Protein AF-K2F5C7-F1 (afdb_monomer)

Radius of gyration: 16.78 Å; Cα contacts (8 Å, |Δi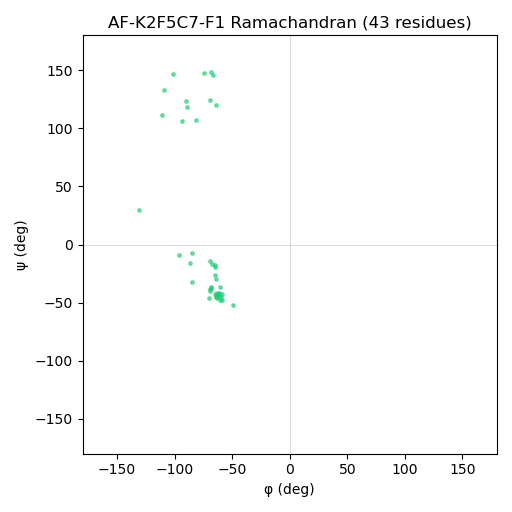|>4): 1; chains: 1; bounding box: 38×19×42 Å

Sequence (45 aa):
PCVGIRATPIAEAMLALVLIDHALRHRAQCGDVVCATPRIPGKIE

Structure (mmCIF, N/CA/C/O backbone):
data_AF-K2F5C7-F1
#
_entry.id   AF-K2F5C7-F1
#
loop_
_atom_site.group_PDB
_atom_site.id
_atom_site.type_symbol
_atom_site.label_atom_id
_atom_site.label_alt_id
_atom_site.label_comp_id
_atom_site.label_asym_id
_atom_site.label_entity_id
_atom_site.label_seq_id
_atom_site.pdbx_PDB_ins_code
_atom_site.Cartn_x
_atom_site.Cartn_y
_atom_site.Cartn_z
_atom_site.occupancy
_ato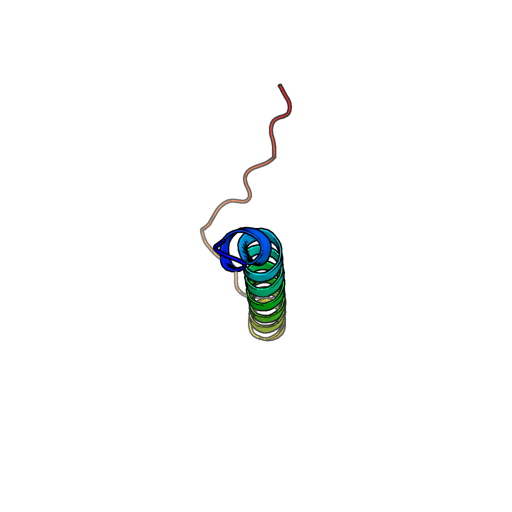m_site.B_iso_or_equiv
_atom_site.auth_seq_id
_atom_site.auth_comp_id
_atom_site.auth_asym_id
_atom_site.auth_atom_id
_atom_site.pdbx_PDB_model_num
ATOM 1 N N . PRO A 1 1 ? 14.143 6.786 -26.125 1.00 79.94 1 PRO A N 1
ATOM 2 C CA . PRO A 1 1 ? 14.064 5.345 -25.759 1.00 79.94 1 PRO A CA 1
ATOM 3 C C . PRO A 1 1 ? 14.008 5.125 -24.227 1.00 79.94 1 PRO A C 1
ATOM 5 O O . PRO A 1 1 ? 14.760 4.321 -23.685 1.00 79.94 1 PRO A O 1
ATOM 8 N N . CYS A 1 2 ? 13.108 5.818 -23.511 1.00 89.25 2 CYS A N 1
ATOM 9 C CA . CYS A 1 2 ? 12.942 5.645 -22.063 1.00 89.25 2 CYS A CA 1
ATOM 10 C C . CYS A 1 2 ? 11.846 4.611 -21.772 1.00 89.25 2 CYS A C 1
ATOM 12 O O . CYS A 1 2 ? 10.657 4.870 -21.918 1.00 89.25 2 CYS A O 1
ATOM 14 N N . VAL A 1 3 ? 12.239 3.417 -21.335 1.00 92.94 3 VAL A N 1
ATOM 15 C CA . VAL A 1 3 ? 11.278 2.362 -20.970 1.00 92.94 3 VAL A CA 1
ATOM 16 C C . VAL A 1 3 ? 10.453 2.708 -19.723 1.00 92.94 3 VAL A C 1
ATOM 18 O O . VAL A 1 3 ? 9.396 2.115 -19.520 1.00 92.94 3 VAL A O 1
ATOM 21 N N . GLY A 1 4 ? 10.903 3.692 -18.932 1.00 95.44 4 GLY A N 1
ATOM 22 C CA . GLY A 1 4 ? 10.290 4.110 -17.670 1.00 95.44 4 GLY A CA 1
ATOM 23 C C . GLY A 1 4 ? 8.891 4.716 -17.795 1.00 95.44 4 GLY A C 1
ATOM 24 O O . GLY A 1 4 ? 8.099 4.557 -16.876 1.00 95.44 4 GLY A O 1
ATOM 25 N N . ILE A 1 5 ? 8.523 5.316 -18.935 1.00 95.06 5 ILE A N 1
ATOM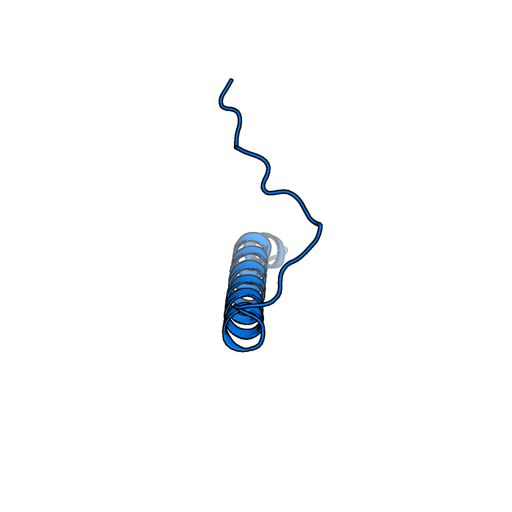 26 C CA . ILE A 1 5 ? 7.164 5.869 -19.121 1.00 95.06 5 IL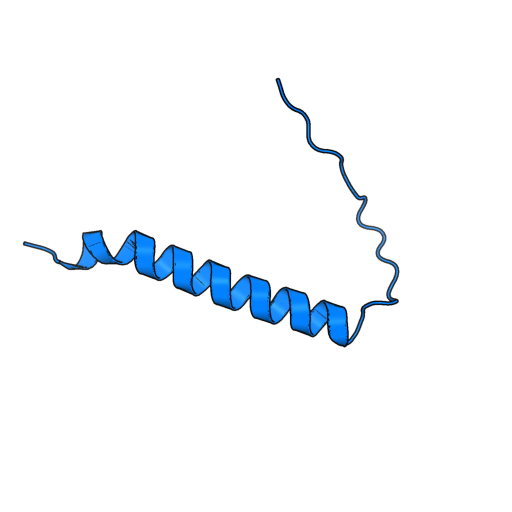E A CA 1
ATOM 27 C C . ILE A 1 5 ? 6.076 4.792 -19.114 1.00 95.06 5 ILE A C 1
ATOM 29 O O . ILE A 1 5 ? 4.906 5.099 -18.951 1.00 95.06 5 ILE A O 1
ATOM 33 N N . ARG A 1 6 ? 6.451 3.523 -19.310 1.00 95.69 6 ARG A N 1
ATOM 34 C CA . ARG A 1 6 ? 5.518 2.394 -19.239 1.00 95.69 6 ARG A CA 1
ATOM 35 C C . ARG A 1 6 ? 5.329 1.890 -17.807 1.00 95.69 6 ARG A C 1
ATOM 37 O O . ARG A 1 6 ? 4.493 1.024 -17.586 1.00 95.69 6 ARG A O 1
ATOM 44 N N . ALA A 1 7 ? 6.108 2.395 -16.847 1.00 97.56 7 ALA A N 1
ATOM 45 C CA . ALA A 1 7 ? 6.051 1.971 -15.453 1.00 97.56 7 ALA A CA 1
ATOM 46 C C . ALA A 1 7 ? 4.995 2.725 -14.629 1.00 97.56 7 ALA A C 1
ATOM 48 O O . ALA A 1 7 ? 4.624 2.242 -13.566 1.00 97.56 7 ALA A O 1
ATOM 49 N N . THR A 1 8 ? 4.477 3.864 -15.102 1.00 97.25 8 THR A N 1
ATOM 50 C CA . THR A 1 8 ? 3.405 4.629 -14.436 1.00 97.25 8 THR A CA 1
ATOM 51 C C . THR A 1 8 ? 2.201 3.779 -14.023 1.00 97.25 8 THR A C 1
ATOM 53 O O . THR A 1 8 ? 1.896 3.783 -12.833 1.00 97.25 8 THR A O 1
ATOM 56 N N . PRO A 1 9 ? 1.571 2.971 -14.902 1.00 97.56 9 PRO A N 1
ATOM 57 C CA . PRO A 1 9 ? 0.435 2.145 -14.486 1.00 97.56 9 PRO A CA 1
ATOM 58 C C . PRO A 1 9 ? 0.816 1.091 -13.435 1.00 97.56 9 PRO A C 1
ATOM 60 O O . PRO A 1 9 ? 0.002 0.732 -12.589 1.00 97.56 9 PRO A O 1
ATOM 63 N N . ILE A 1 10 ? 2.065 0.609 -13.448 1.00 98.06 10 ILE A N 1
ATOM 64 C CA . ILE A 1 10 ? 2.562 -0.330 -12.434 1.00 98.06 10 ILE A CA 1
ATOM 65 C C . ILE A 1 10 ? 2.708 0.391 -11.092 1.00 98.06 10 ILE A C 1
ATOM 67 O O . ILE A 1 10 ? 2.261 -0.124 -10.072 1.00 98.06 10 ILE A O 1
ATOM 71 N N . ALA A 1 11 ? 3.295 1.588 -11.087 1.00 98.38 11 ALA A N 1
ATOM 72 C CA . ALA A 1 11 ? 3.469 2.386 -9.878 1.00 98.38 11 ALA A CA 1
ATOM 73 C C . ALA A 1 11 ? 2.120 2.787 -9.256 1.00 98.38 11 ALA A C 1
ATOM 75 O O . ALA A 1 11 ? 1.956 2.676 -8.042 1.00 98.38 11 ALA A O 1
ATOM 76 N N . GLU A 1 12 ? 1.142 3.180 -10.076 1.00 98.75 12 GLU A N 1
ATOM 77 C CA . GLU A 1 12 ? -0.227 3.475 -9.635 1.00 98.75 12 GLU A CA 1
ATOM 78 C C . GLU A 1 12 ? -0.889 2.250 -8.994 1.00 98.75 12 GLU A C 1
ATOM 80 O O . GLU A 1 12 ? -1.428 2.344 -7.889 1.00 98.75 12 GLU A O 1
ATOM 85 N N . ALA A 1 13 ? -0.794 1.083 -9.639 1.00 98.56 13 ALA A N 1
ATOM 86 C CA . ALA A 1 13 ? -1.348 -0.157 -9.105 1.00 98.56 13 ALA A CA 1
ATOM 87 C C . ALA A 1 13 ? -0.669 -0.572 -7.792 1.00 98.56 13 ALA A C 1
ATOM 89 O O . ALA A 1 13 ? -1.347 -0.912 -6.824 1.00 98.56 13 ALA A O 1
ATOM 90 N N . MET A 1 14 ? 0.663 -0.504 -7.723 1.00 98.75 14 MET A N 1
ATOM 91 C CA . MET A 1 14 ? 1.409 -0.814 -6.501 1.00 98.75 14 MET A CA 1
ATOM 92 C C . MET A 1 14 ? 1.030 0.129 -5.355 1.00 98.75 14 MET A C 1
ATOM 94 O O . MET A 1 14 ? 0.821 -0.334 -4.234 1.00 98.75 14 MET A O 1
ATOM 98 N N . LEU A 1 15 ? 0.883 1.428 -5.629 1.00 98.62 15 LEU A N 1
ATOM 99 C CA . LEU A 1 15 ? 0.440 2.399 -4.631 1.00 98.62 15 LEU A CA 1
ATOM 100 C C . LEU A 1 15 ? -0.983 2.094 -4.150 1.00 98.62 15 LEU A C 1
ATOM 102 O O . LEU A 1 15 ? -1.224 2.072 -2.944 1.00 98.62 15 LEU A O 1
ATOM 106 N N . ALA A 1 16 ? -1.910 1.806 -5.067 1.00 98.62 16 ALA A N 1
ATOM 107 C CA . ALA A 1 16 ? -3.281 1.443 -4.718 1.00 98.62 16 ALA A CA 1
ATOM 108 C C . ALA A 1 16 ? -3.332 0.188 -3.830 1.00 98.62 16 ALA A C 1
ATOM 110 O O . ALA A 1 16 ? -4.050 0.180 -2.828 1.00 98.62 16 ALA A O 1
ATOM 111 N N . LEU A 1 17 ? -2.530 -0.837 -4.146 1.00 98.69 17 LEU A N 1
ATOM 112 C CA . LEU A 1 17 ? -2.423 -2.067 -3.353 1.00 98.69 17 LEU A CA 1
ATOM 113 C C . LEU A 1 17 ? -1.880 -1.807 -1.940 1.00 98.69 17 LEU A C 1
ATOM 115 O O . LEU A 1 17 ? -2.430 -2.316 -0.963 1.00 98.69 17 LEU A O 1
ATOM 119 N N . VAL A 1 18 ? -0.839 -0.984 -1.807 1.00 98.56 18 VAL A N 1
ATOM 120 C CA . VAL A 1 18 ? -0.286 -0.616 -0.492 1.00 98.56 18 VAL A CA 1
ATOM 121 C C . VAL A 1 18 ? -1.299 0.180 0.331 1.00 98.56 18 VAL A C 1
ATOM 123 O O . VAL A 1 18 ? -1.454 -0.080 1.527 1.00 98.56 18 VAL A O 1
ATOM 126 N N . LEU A 1 19 ? -2.006 1.127 -0.295 1.00 98.75 19 LEU A N 1
ATOM 127 C CA . LEU A 1 19 ? -3.018 1.939 0.378 1.00 98.75 19 LEU A CA 1
ATOM 128 C C . LEU A 1 19 ? -4.193 1.089 0.870 1.00 98.75 19 LEU A C 1
ATOM 130 O O . LEU A 1 19 ? -4.616 1.260 2.013 1.00 98.75 19 LEU A O 1
ATOM 134 N N . ILE A 1 20 ? -4.702 0.156 0.056 1.00 98.62 20 ILE A N 1
ATOM 135 C CA . ILE A 1 20 ? -5.830 -0.688 0.472 1.00 98.62 20 ILE A CA 1
ATOM 136 C C .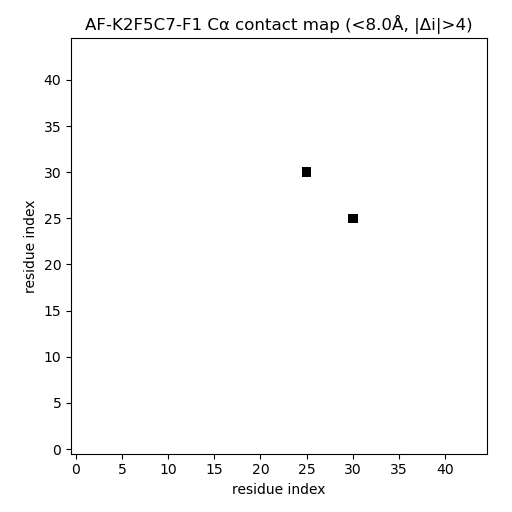 ILE A 1 20 ? -5.432 -1.679 1.573 1.00 98.62 20 ILE A C 1
ATOM 138 O O . ILE A 1 20 ? -6.195 -1.862 2.520 1.00 98.62 20 ILE A O 1
ATOM 142 N N . ASP A 1 21 ? -4.227 -2.252 1.516 1.00 98.62 21 ASP A N 1
ATOM 143 C CA . ASP A 1 21 ? -3.694 -3.113 2.580 1.00 98.62 21 ASP A CA 1
ATOM 144 C C . ASP A 1 21 ? -3.616 -2.355 3.917 1.00 98.62 21 ASP A C 1
ATOM 146 O O . ASP A 1 21 ? -4.139 -2.818 4.934 1.00 98.62 21 ASP A O 1
ATOM 150 N N . HIS A 1 22 ? -3.072 -1.133 3.916 1.00 98.56 22 HIS A N 1
ATOM 151 C CA . HIS A 1 22 ? -2.998 -0.319 5.133 1.00 98.56 22 HIS A CA 1
ATOM 152 C C . HIS A 1 22 ? -4.370 0.155 5.619 1.00 98.56 22 HIS A C 1
ATOM 154 O O . HIS A 1 22 ? -4.618 0.150 6.826 1.00 98.56 22 HIS A O 1
ATOM 160 N N . ALA A 1 23 ? -5.287 0.504 4.715 1.00 97.75 23 ALA A N 1
ATOM 161 C CA . ALA A 1 23 ? -6.654 0.861 5.085 1.00 97.75 23 ALA A CA 1
ATOM 162 C C . ALA A 1 23 ? -7.377 -0.308 5.778 1.00 97.75 23 ALA A C 1
ATOM 164 O O . ALA A 1 23 ? -8.056 -0.109 6.790 1.00 97.75 23 ALA A O 1
ATOM 165 N N . LEU A 1 24 ? -7.199 -1.536 5.278 1.00 98.31 24 LEU A N 1
ATOM 166 C CA . LEU A 1 24 ? -7.768 -2.738 5.887 1.00 98.31 24 LEU A CA 1
ATOM 167 C C . LEU A 1 24 ? -7.113 -3.071 7.233 1.00 98.31 24 LEU A C 1
ATOM 169 O O . LEU A 1 24 ? -7.832 -3.406 8.174 1.00 98.31 24 LEU A O 1
ATOM 173 N N . ARG A 1 25 ? -5.789 -2.920 7.369 1.00 98.50 25 ARG A N 1
ATOM 174 C CA . ARG A 1 25 ? -5.094 -3.088 8.661 1.00 98.50 25 ARG A CA 1
ATOM 175 C C . ARG A 1 25 ? -5.570 -2.086 9.706 1.00 98.50 25 ARG A C 1
ATOM 177 O O . ARG A 1 25 ? -5.864 -2.483 10.830 1.00 98.50 25 ARG A O 1
ATOM 184 N N . HIS A 1 26 ? -5.713 -0.818 9.325 1.00 97.12 26 HIS A N 1
ATOM 185 C CA . HIS A 1 26 ? -6.265 0.209 10.206 1.00 97.12 26 HIS A CA 1
ATOM 186 C C . HIS A 1 26 ? -7.694 -0.146 10.633 1.00 97.12 26 HIS A C 1
ATOM 188 O O . HIS A 1 26 ? -8.020 -0.103 11.816 1.00 97.12 26 HIS A O 1
ATOM 194 N N . ARG A 1 27 ? -8.542 -0.581 9.690 1.00 96.19 27 ARG A N 1
ATOM 195 C CA . ARG A 1 27 ? -9.901 -1.042 10.006 1.00 96.19 27 ARG A CA 1
ATOM 196 C C . ARG A 1 27 ? -9.908 -2.250 10.947 1.00 96.19 27 ARG A C 1
ATOM 198 O O . ARG A 1 27 ? -10.802 -2.344 11.777 1.00 96.19 27 ARG A O 1
ATOM 205 N N . ALA A 1 28 ? -8.956 -3.171 10.819 1.00 97.69 28 ALA A N 1
ATOM 206 C CA . ALA A 1 28 ? -8.870 -4.340 11.692 1.00 97.69 28 ALA A CA 1
ATOM 207 C C . ALA A 1 28 ? -8.495 -3.964 13.135 1.00 97.69 28 ALA A C 1
ATOM 209 O O . ALA A 1 28 ? -9.002 -4.575 14.069 1.00 97.69 28 ALA A O 1
ATOM 210 N N . GLN A 1 29 ? -7.632 -2.962 13.317 1.00 98.06 29 GLN A N 1
ATOM 211 C CA . GLN A 1 29 ? -7.178 -2.518 14.640 1.00 98.06 29 GLN A CA 1
ATOM 212 C C . GLN A 1 29 ? -8.127 -1.513 15.307 1.00 98.06 29 GLN A C 1
ATOM 214 O O . GLN A 1 29 ? -8.225 -1.495 16.528 1.00 98.06 29 GLN A O 1
ATOM 219 N N . CYS A 1 30 ? -8.807 -0.676 14.521 1.00 96.56 30 CYS A N 1
ATOM 220 C CA . CYS A 1 30 ? -9.576 0.476 15.005 1.00 96.56 30 CYS A CA 1
ATOM 221 C C . CYS A 1 30 ? -10.999 0.517 14.421 1.00 96.56 30 CYS A C 1
ATOM 223 O O . CYS A 1 30 ? -11.547 1.589 14.171 1.00 96.56 30 CYS A O 1
ATOM 225 N N . GLY A 1 31 ? -11.585 -0.643 14.116 1.00 93.44 31 GLY A N 1
ATOM 226 C CA . GLY A 1 31 ? -12.858 -0.735 13.391 1.00 93.44 31 GLY A CA 1
ATOM 227 C C . GLY A 1 31 ? -14.073 -0.166 14.131 1.00 93.44 31 GLY A C 1
ATOM 228 O O . GLY A 1 31 ? -15.082 0.129 13.491 1.00 93.44 31 GLY A O 1
ATOM 229 N N . ASP A 1 32 ? -13.972 -0.011 15.446 1.00 95.19 32 ASP A N 1
ATOM 230 C CA . ASP A 1 32 ? -14.980 0.529 16.361 1.00 95.19 32 ASP A CA 1
ATOM 231 C C . ASP A 1 32 ? -14.791 2.025 16.6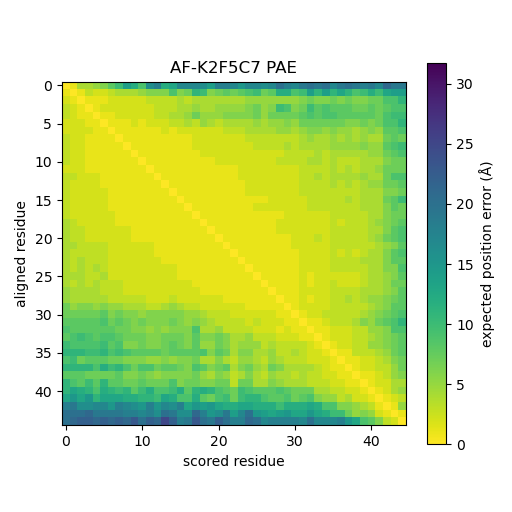74 1.00 95.19 32 ASP A C 1
ATOM 233 O O . ASP A 1 32 ? -15.675 2.650 17.264 1.00 95.19 32 ASP A O 1
ATOM 237 N N . VAL A 1 33 ? -13.673 2.626 16.253 1.00 95.31 33 VAL A N 1
ATOM 238 C CA . VAL A 1 33 ? -13.373 4.038 16.511 1.00 95.31 33 VAL A CA 1
ATOM 239 C C . VAL A 1 33 ? -14.315 4.942 15.712 1.00 95.31 33 VAL A C 1
ATOM 241 O O . VAL A 1 33 ? -14.398 4.878 14.484 1.00 95.31 33 VAL A O 1
ATOM 244 N N . VAL A 1 34 ? -15.006 5.836 16.423 1.00 93.88 34 VAL A N 1
ATOM 245 C CA . VAL A 1 34 ? -15.892 6.847 15.830 1.00 93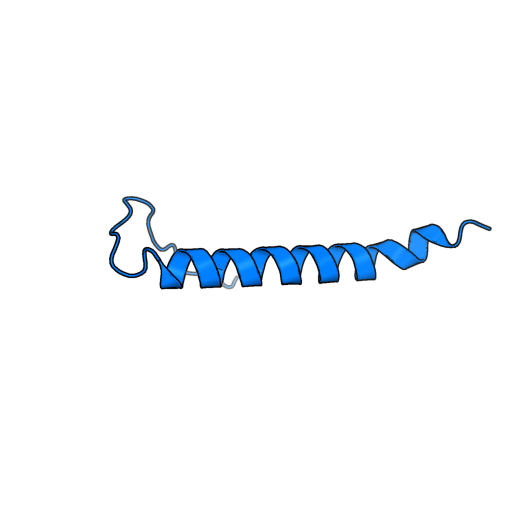.88 34 VAL A CA 1
ATOM 246 C C . VAL A 1 34 ? -15.096 8.115 15.522 1.00 93.88 34 VAL A C 1
ATOM 248 O O . VAL A 1 34 ? -14.571 8.769 16.421 1.00 93.88 34 VAL A O 1
ATOM 251 N N . CYS A 1 35 ? -15.039 8.487 14.243 1.00 92.38 35 CYS A N 1
ATOM 252 C CA . CYS A 1 35 ? -14.352 9.691 13.771 1.00 92.38 35 CYS A CA 1
ATOM 253 C C . CYS A 1 35 ? -15.348 10.827 13.490 1.00 92.38 35 CYS A C 1
ATOM 255 O O . CYS A 1 35 ? -16.442 10.581 12.987 1.00 92.38 35 CYS A O 1
ATOM 257 N N . ALA A 1 36 ? -14.941 12.081 13.721 1.00 95.19 36 ALA A N 1
ATOM 258 C CA . ALA A 1 36 ? -15.754 13.258 13.382 1.00 95.19 36 ALA A CA 1
ATOM 259 C C . ALA A 1 36 ? -15.897 13.488 11.862 1.00 95.19 36 ALA A C 1
ATOM 261 O O . ALA A 1 36 ? -16.737 14.271 11.423 1.00 95.19 36 ALA A O 1
ATOM 262 N N . THR A 1 37 ? -15.068 12.823 11.051 1.00 93.69 37 THR A N 1
ATOM 263 C CA . THR A 1 37 ? -15.076 12.952 9.592 1.00 93.69 37 THR A CA 1
ATOM 264 C C . THR A 1 37 ? -16.405 12.446 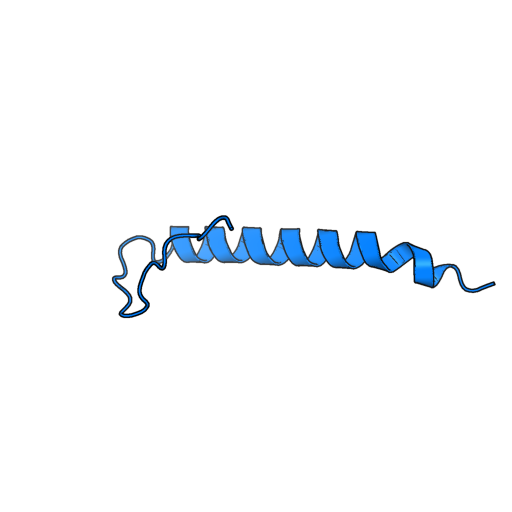9.013 1.00 93.69 37 THR A C 1
ATOM 266 O O . THR A 1 37 ? -16.733 11.269 9.189 1.00 93.69 37 THR A O 1
ATOM 269 N N . PRO A 1 38 ? -17.175 13.288 8.300 1.00 92.62 38 PRO A N 1
ATOM 270 C CA . PRO A 1 38 ? -18.484 12.899 7.787 1.00 92.62 38 PRO A CA 1
ATOM 271 C C . PRO A 1 38 ? -18.374 11.949 6.585 1.00 92.62 38 PRO A C 1
ATOM 273 O O . PRO A 1 38 ? -17.477 12.072 5.750 1.00 92.62 38 PRO A O 1
ATOM 276 N N . ARG A 1 39 ? -19.338 11.027 6.448 1.00 90.88 39 ARG A N 1
ATOM 277 C CA . ARG A 1 39 ? -19.526 10.237 5.219 1.00 90.88 39 ARG A CA 1
ATOM 278 C C . ARG A 1 39 ? -20.306 11.073 4.207 1.00 90.88 39 ARG A C 1
ATOM 280 O O . ARG A 1 39 ? -21.502 11.285 4.377 1.00 90.88 39 ARG A O 1
ATOM 287 N N . ILE A 1 40 ? -19.625 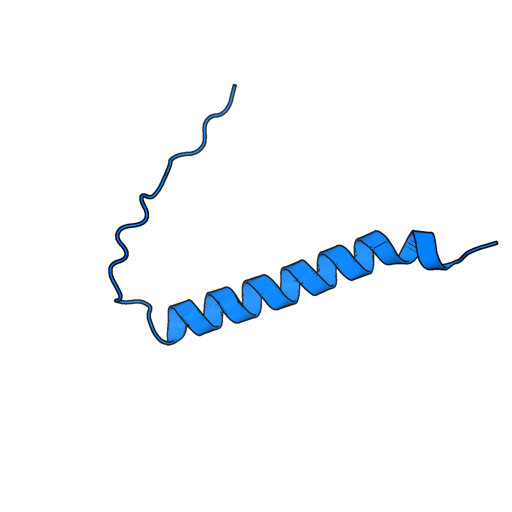11.547 3.169 1.00 92.69 40 ILE A N 1
ATOM 288 C CA . ILE A 1 40 ? -20.235 12.353 2.107 1.00 92.69 40 ILE A CA 1
ATOM 289 C C . ILE A 1 40 ? -20.741 11.409 1.000 1.00 92.69 40 ILE A C 1
ATOM 291 O O . ILE A 1 40 ? -19.945 10.615 0.494 1.00 92.69 40 ILE A O 1
ATOM 295 N N . PRO A 1 41 ? -22.035 11.446 0.624 1.00 92.00 41 PRO A N 1
ATOM 296 C CA . PRO A 1 41 ? -22.555 10.639 -0.478 1.00 92.00 41 PRO A CA 1
ATOM 297 C C . PRO A 1 41 ? -21.995 11.111 -1.827 1.00 92.00 41 PRO A C 1
ATOM 299 O O . PRO A 1 41 ? -21.749 12.300 -2.028 1.00 92.00 41 PRO A O 1
ATOM 302 N N . GLY A 1 42 ? -21.821 10.178 -2.766 1.00 91.31 42 GLY A N 1
ATOM 303 C CA . GLY A 1 42 ? -21.451 10.514 -4.141 1.00 91.31 42 GLY A CA 1
ATOM 304 C C . GLY A 1 42 ? -22.574 11.269 -4.860 1.00 91.31 42 GLY A C 1
ATOM 305 O O . GLY A 1 42 ? -23.752 11.001 -4.623 1.00 91.31 42 GLY A O 1
ATOM 306 N N . LYS A 1 43 ? -22.209 12.196 -5.751 1.00 90.12 43 LYS A N 1
ATOM 307 C CA . LYS A 1 43 ? -23.119 12.825 -6.717 1.00 90.12 43 LYS A CA 1
ATOM 308 C C . LYS A 1 43 ? -22.779 12.304 -8.109 1.00 90.12 43 LYS A C 1
ATOM 310 O O . LYS A 1 43 ? -21.603 12.251 -8.457 1.00 90.12 43 LYS A O 1
ATOM 315 N N . ILE A 1 44 ? -23.796 11.906 -8.865 1.00 81.06 44 ILE A N 1
ATOM 316 C CA . ILE A 1 44 ? -23.676 11.606 -10.293 1.00 81.06 44 ILE A CA 1
ATOM 317 C C . ILE A 1 44 ? -24.448 12.723 -10.995 1.00 81.06 44 ILE A C 1
ATOM 319 O O . ILE A 1 44 ? -25.661 12.820 -10.810 1.00 81.06 44 ILE A O 1
ATOM 323 N N . GLU A 1 45 ? -23.729 13.587 -11.704 1.00 69.44 45 GLU A N 1
ATOM 324 C CA . GLU A 1 45 ? -24.271 14.535 -12.688 1.00 69.44 45 GLU A CA 1
ATOM 325 C C . GLU A 1 45 ? -23.942 14.022 -14.091 1.00 69.44 45 GLU A C 1
ATOM 327 O O . GLU A 1 45 ? -22.843 13.436 -14.251 1.00 69.44 45 GLU A O 1
#

Foldseek 3Di:
DDPCVVCVVVVVVVVVVVVVVVVVVCCVVCVPDDDPDDDDDDDDD

Secondary structure (DSSP, 8-state):
--GGGGSHHHHHHHHHHHHHHHHHHHHHHHTTPPPS---PPP---

pLDDT: mean 94.7, std 5.65, range [69.44, 98.75]

Mean predicted aligned error: 4.73 Å

Solvent-accessible surface area (backbone atoms only — not comparable to full-atom values): 3040 Å² total; per-residue (Å²): 138,73,74,65,78,72,43,54,68,55,54,54,51,53,50,52,52,54,51,52,53,51,53,51,51,49,43,72,76,48,67,83,66,87,68,90,74,79,89,76,81,87,82,89,130